Protein AF-A0A963QX21-F1 (afdb_monomer_lite)

Radius of gyration: 14.96 Å; chains: 1; bounding box: 39×24×39 Å

Secondary structure (DSSP, 8-state):
-EEEEEETTTEEEEEEEETTEEEEEEEEEEE-SS-EEEEEEEEEEETTHHHHHHHHHHHHHHHHHHHHHHHHHHHHHHHH--

Sequence (82 aa):
MRVVDVVPGRSFTMEGRLPLCRMHFDHTLEGDGDRTTATHTVRFSGSLKTLFRRVIGREIDASLPATLRGLKQACENEAKSR

Foldseek 3Di:
DAWDDDDPPFKTWDWDDDVQKIKIWIWGWDDPDPDIDIDIDIDMDGDCRVVCCVVVVVVCVVCVVVVVVVVVCVVVVVVVVD

Structure (mmCIF, N/CA/C/O backbone):
data_AF-A0A963QX21-F1
#
_entry.id   AF-A0A963QX21-F1
#
loop_
_atom_site.group_PDB
_atom_site.id
_atom_site.type_symbol
_atom_site.label_atom_id
_atom_site.label_alt_id
_atom_site.label_comp_id
_atom_site.label_asym_id
_atom_site.label_entity_id
_atom_site.label_seq_id
_atom_site.pdbx_PDB_ins_code
_atom_site.Cartn_x
_atom_site.Cartn_y
_atom_site.Cartn_z
_atom_site.occupancy
_atom_site.B_iso_or_equiv
_atom_site.auth_seq_id
_atom_site.auth_comp_id
_atom_site.auth_asym_id
_atom_site.auth_atom_id
_atom_site.pdbx_PDB_model_num
ATOM 1 N N . MET A 1 1 ? -3.807 -2.772 -13.662 1.00 86.44 1 MET A N 1
ATOM 2 C CA . MET A 1 1 ? -3.508 -3.317 -12.319 1.00 86.44 1 MET A CA 1
ATOM 3 C C . MET A 1 1 ? -4.649 -4.248 -11.939 1.00 86.44 1 MET A C 1
ATOM 5 O O . MET A 1 1 ? -5.759 -3.980 -12.380 1.00 86.44 1 MET A O 1
ATOM 9 N N . ARG A 1 2 ? -4.403 -5.352 -11.229 1.00 94.94 2 ARG A N 1
ATOM 10 C CA . ARG A 1 2 ? -5.449 -6.324 -10.851 1.00 94.94 2 ARG A CA 1
ATOM 11 C C . ARG A 1 2 ? -5.293 -6.761 -9.401 1.00 94.94 2 ARG A C 1
ATOM 13 O O . ARG A 1 2 ? -4.166 -6.812 -8.927 1.00 94.94 2 ARG A O 1
ATOM 20 N N . VAL A 1 3 ? -6.380 -7.116 -8.727 1.00 96.19 3 VAL A N 1
ATOM 21 C CA . VAL A 1 3 ? -6.310 -7.751 -7.404 1.00 96.19 3 VAL A CA 1
ATOM 2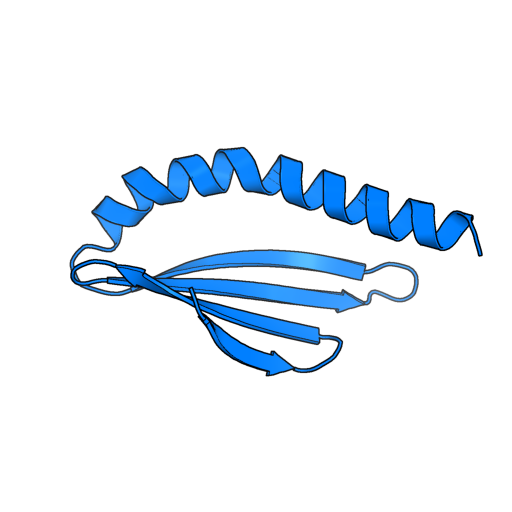2 C C . VAL A 1 3 ? -5.927 -9.219 -7.587 1.00 96.19 3 VAL A C 1
ATOM 24 O O . VAL A 1 3 ? -6.450 -9.885 -8.481 1.00 96.19 3 VAL A O 1
ATOM 27 N N . VAL A 1 4 ? -4.970 -9.699 -6.797 1.00 97.00 4 VAL A N 1
ATOM 28 C CA . VAL A 1 4 ? -4.471 -11.084 -6.862 1.00 97.00 4 VAL A CA 1
ATOM 29 C C . VAL A 1 4 ? -4.646 -11.848 -5.558 1.00 97.00 4 VAL A C 1
ATOM 31 O O . VAL A 1 4 ? -4.609 -13.072 -5.591 1.00 97.00 4 VAL A O 1
ATOM 34 N N . ASP A 1 5 ? -4.860 -11.145 -4.447 1.00 96.81 5 ASP A N 1
ATOM 35 C CA . ASP A 1 5 ? -5.151 -11.744 -3.147 1.00 96.81 5 ASP A CA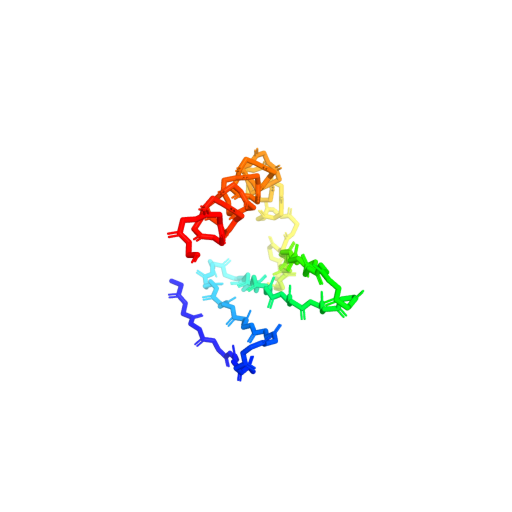 1
ATOM 36 C C . ASP A 1 5 ? -6.037 -10.807 -2.318 1.00 96.81 5 ASP A C 1
ATOM 38 O O . ASP A 1 5 ? -5.899 -9.582 -2.414 1.00 96.81 5 ASP A O 1
ATOM 42 N N . VAL A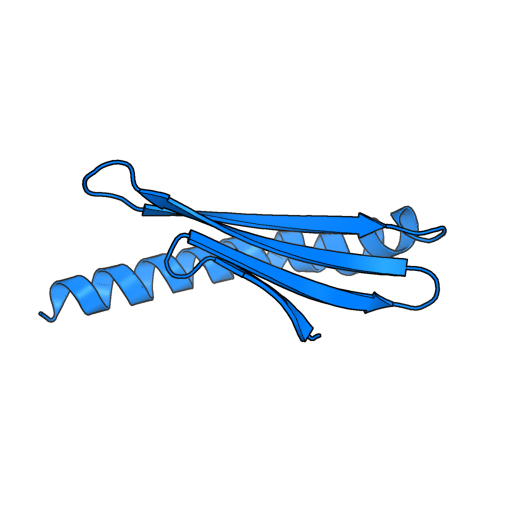 1 6 ? -6.956 -11.379 -1.537 1.00 97.31 6 VAL A N 1
ATOM 43 C CA . VAL A 1 6 ? -7.891 -10.642 -0.676 1.00 97.31 6 VAL A CA 1
ATOM 44 C C . VAL A 1 6 ? -8.179 -11.444 0.584 1.00 97.31 6 VAL A C 1
ATOM 46 O O . VAL A 1 6 ? -8.674 -12.567 0.527 1.00 97.31 6 VAL A O 1
ATOM 49 N N . VAL A 1 7 ? -7.985 -10.796 1.728 1.00 96.94 7 VAL A N 1
ATOM 50 C CA . VAL A 1 7 ? -8.476 -11.233 3.031 1.00 96.94 7 VAL A CA 1
ATOM 51 C C . VAL A 1 7 ? -9.427 -10.148 3.549 1.00 96.94 7 VAL A C 1
ATOM 53 O O . VAL A 1 7 ? -8.966 -9.068 3.937 1.00 96.94 7 VAL A O 1
ATOM 56 N N . PRO A 1 8 ? -10.753 -10.384 3.539 1.00 95.00 8 PRO A N 1
ATOM 57 C CA . PRO A 1 8 ? -11.738 -9.380 3.932 1.00 95.00 8 PRO A CA 1
ATOM 58 C C . PRO A 1 8 ? -11.443 -8.765 5.304 1.00 95.00 8 PRO A C 1
ATOM 60 O O . PRO A 1 8 ? -11.113 -9.474 6.253 1.00 95.00 8 PRO A O 1
ATOM 63 N N . GLY A 1 9 ? -11.534 -7.436 5.395 1.00 91.00 9 GLY A N 1
ATOM 64 C CA . GLY A 1 9 ? -11.277 -6.684 6.629 1.00 91.00 9 GLY A CA 1
ATOM 65 C C . GLY A 1 9 ? -9.816 -6.654 7.091 1.00 91.00 9 GLY A C 1
ATOM 66 O O . GLY A 1 9 ? -9.537 -6.061 8.127 1.00 91.00 9 GLY A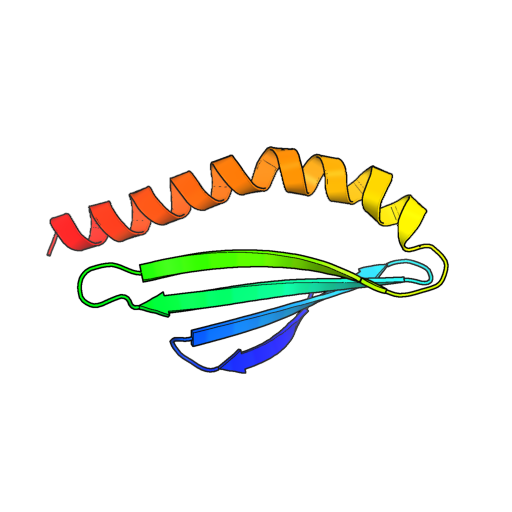 O 1
ATOM 67 N N . ARG A 1 10 ? -8.883 -7.268 6.348 1.00 93.75 10 ARG A N 1
ATOM 68 C CA . ARG A 1 10 ? -7.483 -7.393 6.772 1.00 93.75 10 ARG A CA 1
ATOM 69 C C . ARG A 1 10 ? -6.480 -6.986 5.711 1.00 93.75 10 ARG A C 1
ATOM 71 O O . ARG A 1 10 ? -5.562 -6.236 6.015 1.00 93.75 10 ARG A O 1
ATOM 78 N N . SER A 1 11 ? -6.598 -7.482 4.486 1.00 96.38 11 SER A N 1
ATOM 79 C CA . SER A 1 11 ? -5.600 -7.182 3.464 1.00 96.38 11 SER A CA 1
ATOM 80 C C . SER A 1 11 ? -6.092 -7.405 2.049 1.00 96.38 11 SER A C 1
ATOM 82 O O . SER A 1 11 ? -6.997 -8.195 1.794 1.00 96.38 11 SER A O 1
ATOM 84 N N . PHE A 1 12 ? -5.445 -6.740 1.104 1.00 96.81 12 PHE A N 1
ATOM 85 C CA . PHE A 1 12 ? -5.530 -7.103 -0.302 1.00 96.81 12 PHE A CA 1
ATOM 86 C C . PHE A 1 12 ? -4.221 -6.772 -1.013 1.00 96.81 12 PHE A C 1
ATOM 88 O O . PHE A 1 12 ? -3.538 -5.795 -0.694 1.00 96.81 12 PHE A O 1
ATOM 95 N N . THR A 1 13 ? -3.887 -7.582 -2.009 1.00 96.56 13 THR A N 1
ATOM 96 C CA . THR A 1 13 ? -2.698 -7.390 -2.835 1.00 96.56 13 THR A CA 1
ATOM 97 C C . THR A 1 13 ? -3.110 -7.118 -4.265 1.00 96.56 13 THR A C 1
ATOM 99 O O . THR A 1 13 ? -3.880 -7.860 -4.879 1.00 96.56 13 THR A O 1
ATOM 102 N N . MET A 1 14 ? -2.540 -6.057 -4.823 1.00 96.25 14 MET A N 1
ATOM 103 C CA . MET A 1 14 ? -2.680 -5.718 -6.228 1.00 96.25 14 MET A CA 1
ATOM 104 C C . MET A 1 14 ? -1.397 -6.035 -6.996 1.00 96.25 14 MET A C 1
ATOM 106 O O . MET A 1 14 ? -0.297 -5.749 -6.536 1.00 96.25 14 MET A O 1
ATOM 110 N N . GLU A 1 15 ? -1.532 -6.575 -8.202 1.00 95.62 15 GLU A N 1
ATOM 111 C CA . GLU A 1 15 ? -0.442 -6.821 -9.142 1.00 95.62 15 GLU A CA 1
ATOM 112 C C . GLU A 1 15 ? -0.525 -5.842 -10.325 1.00 95.62 15 GLU A C 1
ATOM 114 O O . GLU A 1 15 ? -1.525 -5.753 -11.051 1.00 95.62 15 GLU A O 1
ATOM 119 N N . GLY A 1 16 ? 0.567 -5.115 -10.545 1.00 92.56 16 GLY A N 1
ATOM 120 C CA . GLY A 1 16 ? 0.875 -4.389 -11.770 1.00 92.56 16 GLY A CA 1
ATOM 121 C C . GLY A 1 16 ? 1.917 -5.154 -12.585 1.00 92.56 16 GLY A C 1
ATOM 122 O O . GLY A 1 16 ? 2.987 -5.494 -12.081 1.00 92.56 16 GLY A O 1
ATOM 123 N N . ARG A 1 17 ? 1.626 -5.421 -13.860 1.00 91.06 17 ARG A N 1
ATOM 124 C CA . ARG A 1 17 ? 2.607 -5.992 -14.792 1.00 91.06 17 ARG A CA 1
ATOM 125 C C . ARG A 1 17 ? 3.351 -4.862 -15.492 1.00 91.06 17 ARG A C 1
ATOM 127 O O . ARG A 1 17 ? 2.719 -3.969 -16.046 1.00 91.06 17 ARG A O 1
ATOM 134 N N . LEU A 1 18 ? 4.675 -4.925 -15.461 1.00 86.88 18 LEU A N 1
ATOM 135 C CA . LEU A 1 18 ? 5.592 -4.004 -16.127 1.00 86.88 18 LEU A CA 1
ATOM 136 C C . LEU A 1 18 ? 6.452 -4.808 -17.120 1.00 86.88 18 LEU A C 1
ATOM 138 O O . LEU A 1 18 ? 6.576 -6.029 -16.970 1.00 86.88 18 LEU A O 1
ATOM 142 N N . PRO A 1 19 ? 7.078 -4.178 -18.127 1.00 86.81 19 PRO A N 1
ATOM 143 C CA . PRO A 1 19 ? 8.036 -4.872 -18.983 1.00 86.81 19 PRO A CA 1
ATOM 144 C C . PRO A 1 19 ? 9.132 -5.546 -18.143 1.00 86.81 19 PRO A C 1
ATOM 146 O O . PRO A 1 19 ? 9.845 -4.879 -17.400 1.00 86.81 19 PRO A O 1
ATOM 149 N N . LEU A 1 20 ? 9.243 -6.877 -18.230 1.00 87.38 20 LEU A N 1
ATOM 150 C CA . LEU A 1 20 ? 10.223 -7.703 -17.495 1.00 87.38 20 LEU A CA 1
ATOM 151 C C . LEU A 1 20 ? 10.150 -7.626 -15.954 1.00 87.38 20 LEU A C 1
ATOM 153 O O . LEU A 1 20 ? 11.049 -8.114 -15.264 1.00 87.38 20 LEU A O 1
ATOM 157 N N . CYS A 1 21 ? 9.075 -7.058 -15.403 1.00 88.50 21 CYS A N 1
ATOM 158 C CA . CYS A 1 21 ? 8.905 -6.873 -13.969 1.00 88.50 21 CYS A CA 1
ATOM 159 C C . CYS A 1 21 ? 7.455 -7.040 -13.520 1.00 88.50 21 CYS A C 1
ATOM 161 O O . CYS A 1 21 ? 6.500 -6.828 -14.265 1.00 88.50 21 CYS A O 1
ATOM 163 N N . ARG A 1 22 ? 7.284 -7.376 -12.245 1.00 92.00 22 ARG A N 1
ATOM 164 C CA . ARG A 1 22 ? 5.985 -7.317 -11.574 1.00 92.00 22 ARG A CA 1
ATOM 165 C C . ARG A 1 22 ? 6.098 -6.431 -10.351 1.00 92.00 22 ARG A C 1
ATOM 167 O O . ARG A 1 22 ? 7.051 -6.558 -9.578 1.00 92.00 22 ARG A O 1
ATOM 174 N N . MET A 1 23 ? 5.122 -5.554 -10.203 1.00 93.25 23 MET A N 1
ATOM 175 C CA . MET A 1 23 ? 4.927 -4.718 -9.035 1.00 93.25 23 MET A CA 1
ATOM 176 C C . MET A 1 23 ? 3.775 -5.306 -8.228 1.00 93.25 23 MET A C 1
ATOM 178 O O . MET A 1 23 ? 2.673 -5.443 -8.751 1.00 93.25 23 MET A O 1
ATOM 182 N N . HIS A 1 24 ? 4.029 -5.649 -6.973 1.00 94.75 24 HIS A N 1
ATOM 183 C CA . HIS A 1 24 ? 2.984 -5.964 -6.011 1.00 94.75 24 HIS A CA 1
ATOM 184 C C . HIS A 1 24 ? 2.792 -4.768 -5.102 1.00 94.75 24 HIS A C 1
ATOM 186 O O . HIS A 1 24 ? 3.766 -4.180 -4.633 1.00 94.75 24 HIS A O 1
ATOM 192 N N . PHE A 1 25 ? 1.537 -4.417 -4.880 1.00 94.56 25 PHE A N 1
ATOM 193 C CA . PHE A 1 25 ? 1.153 -3.384 -3.950 1.00 94.56 25 PHE A CA 1
ATOM 194 C C . PHE A 1 25 ? 0.223 -3.999 -2.904 1.00 94.56 25 PHE A C 1
ATOM 196 O O . PHE A 1 25 ? -0.942 -4.291 -3.182 1.00 94.56 25 PHE A O 1
ATOM 203 N N . ASP A 1 26 ? 0.777 -4.237 -1.721 1.00 95.12 26 ASP A N 1
ATOM 204 C CA . ASP A 1 26 ? 0.089 -4.829 -0.582 1.00 95.12 26 ASP A CA 1
ATOM 205 C C . ASP A 1 26 ? -0.512 -3.750 0.304 1.00 95.12 26 ASP A C 1
ATOM 207 O O . ASP A 1 26 ? 0.129 -2.740 0.606 1.00 95.12 26 ASP A O 1
ATOM 211 N N . HIS A 1 27 ? -1.737 -4.011 0.734 1.00 95.12 27 HIS A N 1
ATOM 212 C CA . HIS A 1 27 ? -2.486 -3.176 1.653 1.00 95.12 27 HIS A CA 1
ATOM 213 C C . HIS A 1 27 ? -2.850 -4.055 2.835 1.00 95.12 27 HIS A C 1
ATOM 215 O O . HIS A 1 27 ? -3.503 -5.084 2.651 1.00 95.12 27 HIS A O 1
ATOM 221 N N . THR A 1 28 ? -2.414 -3.675 4.028 1.00 96.00 28 THR A N 1
ATOM 222 C CA . THR A 1 28 ? -2.726 -4.393 5.263 1.00 96.00 28 THR A CA 1
ATOM 223 C C . THR A 1 28 ? -3.377 -3.454 6.264 1.00 96.00 28 THR A C 1
ATOM 225 O O . THR A 1 28 ? -3.037 -2.273 6.346 1.00 96.00 28 THR A O 1
ATOM 228 N N . LEU A 1 29 ? -4.327 -3.998 7.012 1.00 94.69 29 LEU A N 1
ATOM 229 C CA . LEU A 1 29 ? -5.034 -3.359 8.105 1.00 94.69 29 LEU A CA 1
ATOM 230 C C . LEU A 1 29 ? -4.771 -4.168 9.369 1.00 94.69 29 LEU A C 1
ATOM 232 O O . LEU A 1 29 ? -5.005 -5.378 9.411 1.00 94.69 29 LEU A O 1
ATOM 236 N N . GLU A 1 30 ? -4.295 -3.483 10.397 1.00 94.19 30 GLU A N 1
ATOM 237 C CA . GLU A 1 30 ? -4.077 -4.050 11.722 1.00 94.19 30 GLU A CA 1
ATOM 238 C C . GLU A 1 30 ? -4.856 -3.213 12.734 1.00 94.19 30 GLU A C 1
ATOM 240 O O . GLU A 1 30 ? -4.661 -2.001 12.820 1.00 94.19 30 GLU A O 1
ATOM 245 N N . GLY A 1 31 ? -5.778 -3.846 13.459 1.00 90.31 31 GLY A N 1
ATOM 246 C CA . GLY A 1 31 ? -6.510 -3.201 14.547 1.00 90.31 31 GLY A CA 1
ATOM 247 C C . GLY A 1 31 ? -5.724 -3.281 15.854 1.00 90.31 31 GLY A C 1
ATOM 248 O O . GLY A 1 31 ? -5.238 -4.358 16.199 1.00 90.31 31 GLY A O 1
ATOM 249 N N . ASP A 1 32 ? -5.633 -2.174 16.592 1.00 83.25 32 ASP A N 1
ATOM 250 C CA . ASP A 1 32 ? -5.001 -2.093 17.921 1.00 83.25 32 ASP A CA 1
ATOM 251 C C . ASP A 1 32 ? -6.012 -1.741 19.034 1.00 83.25 32 ASP A C 1
ATOM 253 O O . ASP A 1 32 ? -5.720 -1.007 19.975 1.00 83.25 32 ASP A O 1
ATOM 257 N N . GLY A 1 33 ? -7.227 -2.285 18.937 1.00 83.69 33 GLY A N 1
ATOM 258 C CA . GLY A 1 33 ? -8.352 -1.895 19.787 1.00 83.69 33 GLY A CA 1
ATOM 259 C C . GLY A 1 33 ? -9.124 -0.757 19.130 1.00 83.69 33 GLY A C 1
ATOM 260 O O . GLY A 1 33 ? -9.907 -1.009 18.218 1.00 83.69 33 GLY A O 1
ATOM 261 N N . ASP A 1 34 ? -8.874 0.480 19.559 1.00 85.81 34 ASP A N 1
ATOM 262 C CA . ASP A 1 34 ? -9.629 1.659 19.105 1.00 85.81 34 ASP A CA 1
ATOM 263 C C . ASP A 1 34 ? -9.072 2.301 17.827 1.00 85.81 34 ASP A C 1
ATOM 265 O O . ASP A 1 34 ? -9.652 3.258 17.307 1.00 85.81 34 ASP A O 1
ATOM 269 N N . ARG A 1 35 ? -7.932 1.827 17.311 1.00 88.81 35 ARG A N 1
ATOM 270 C CA . ARG A 1 35 ? -7.337 2.360 16.083 1.00 88.81 35 ARG A CA 1
ATOM 271 C C . ARG A 1 35 ? -7.099 1.252 15.078 1.00 88.81 35 ARG A C 1
ATOM 273 O O . ARG A 1 35 ? -7.071 0.059 15.370 1.00 88.81 35 ARG A O 1
ATOM 280 N N . THR A 1 36 ? -6.957 1.680 13.833 1.00 92.12 36 THR A N 1
ATOM 281 C CA . THR A 1 36 ? -6.567 0.822 12.721 1.00 92.12 36 THR A CA 1
ATOM 282 C C . THR A 1 36 ? -5.342 1.426 12.062 1.00 92.12 36 THR A C 1
ATOM 284 O O . THR A 1 36 ? -5.347 2.591 11.660 1.00 92.12 36 THR A O 1
ATOM 287 N N . THR A 1 37 ? -4.293 0.624 11.937 1.00 93.62 37 THR A N 1
ATOM 288 C CA . THR A 1 37 ? -3.091 0.966 11.186 1.00 93.62 37 THR A CA 1
ATOM 289 C C . THR A 1 37 ? -3.222 0.415 9.775 1.00 93.62 37 THR A C 1
ATOM 291 O O . THR A 1 37 ? -3.260 -0.798 9.573 1.00 93.62 37 THR A O 1
ATOM 294 N N . ALA A 1 38 ? -3.286 1.315 8.793 1.00 93.50 38 ALA A N 1
ATOM 295 C CA . ALA A 1 38 ? -3.230 0.968 7.379 1.00 93.50 38 ALA A CA 1
ATOM 296 C C . ALA A 1 38 ? -1.788 1.077 6.870 1.00 93.50 38 ALA A C 1
ATOM 298 O O . ALA A 1 38 ? -1.191 2.154 6.919 1.00 93.50 38 ALA A O 1
ATOM 299 N N . THR A 1 39 ? -1.239 -0.026 6.361 1.00 93.88 39 THR A N 1
ATOM 300 C CA . THR A 1 39 ? 0.124 -0.085 5.820 1.00 93.88 39 THR A CA 1
ATOM 301 C C . THR A 1 39 ? 0.098 -0.429 4.337 1.00 93.88 39 THR A C 1
ATOM 303 O O . THR A 1 39 ? -0.542 -1.385 3.904 1.00 93.88 39 THR A O 1
ATOM 306 N N . HIS A 1 40 ? 0.811 0.375 3.550 1.00 93.69 40 HIS A N 1
ATOM 307 C CA . HIS A 1 40 ? 0.918 0.280 2.097 1.00 93.69 40 HIS A CA 1
ATOM 308 C C . HIS A 1 40 ? 2.353 -0.115 1.733 1.00 93.69 40 HIS A C 1
ATOM 310 O O . HIS A 1 40 ? 3.278 0.666 1.945 1.00 93.69 40 HIS A O 1
ATOM 316 N N . THR A 1 41 ? 2.549 -1.319 1.191 1.00 92.62 41 THR A N 1
ATOM 317 C CA . THR A 1 41 ? 3.880 -1.849 0.854 1.00 92.62 41 THR A CA 1
ATOM 318 C C . THR A 1 41 ? 3.994 -2.109 -0.639 1.00 92.62 41 THR A C 1
ATOM 320 O O . THR A 1 41 ? 3.203 -2.855 -1.211 1.00 92.62 41 THR A O 1
ATOM 323 N N . VAL A 1 42 ? 5.020 -1.544 -1.277 1.00 91.62 42 VAL A N 1
ATOM 324 C CA . VAL A 1 42 ? 5.289 -1.762 -2.704 1.00 91.62 42 VAL A CA 1
ATOM 325 C C . VAL A 1 42 ? 6.519 -2.642 -2.891 1.00 91.62 42 VAL A C 1
ATOM 327 O O . VAL A 1 42 ? 7.614 -2.335 -2.418 1.00 91.62 42 VAL A O 1
ATOM 330 N N . ARG A 1 43 ? 6.350 -3.746 -3.621 1.00 91.50 43 ARG A N 1
ATOM 331 C CA . ARG A 1 43 ? 7.399 -4.727 -3.921 1.00 91.50 43 ARG A CA 1
ATOM 332 C C . ARG A 1 43 ? 7.596 -4.849 -5.424 1.00 91.50 43 ARG A C 1
ATOM 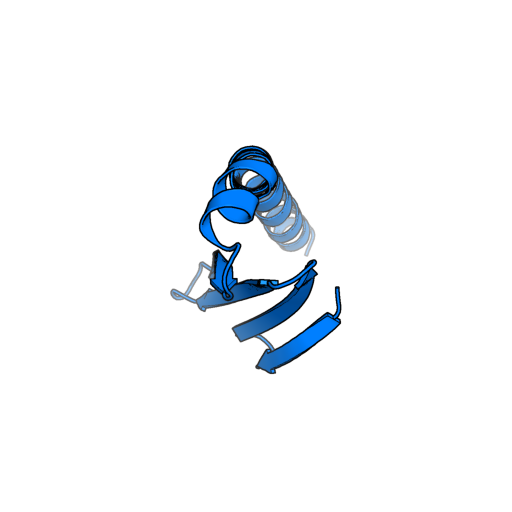334 O O . ARG A 1 43 ? 6.653 -5.093 -6.169 1.00 91.50 43 ARG A O 1
ATOM 341 N N . PHE A 1 44 ? 8.845 -4.764 -5.869 1.00 91.44 44 PHE A N 1
ATOM 342 C CA . PHE A 1 44 ? 9.224 -4.993 -7.264 1.00 91.44 44 PHE A CA 1
ATOM 343 C C . PHE A 1 44 ? 9.976 -6.318 -7.400 1.00 91.44 44 PHE A C 1
ATOM 345 O O . PHE A 1 44 ? 10.909 -6.599 -6.648 1.00 91.44 44 PHE A O 1
ATOM 352 N N . SER A 1 45 ? 9.602 -7.113 -8.398 1.00 90.06 45 SER A N 1
ATOM 353 C CA . SER A 1 45 ? 10.241 -8.388 -8.742 1.00 90.06 45 SER A CA 1
ATOM 354 C C . SER A 1 45 ? 10.565 -8.447 -10.238 1.00 90.06 45 SER A C 1
ATOM 356 O O . SER A 1 45 ? 9.909 -7.780 -11.039 1.00 90.06 45 SER A O 1
ATOM 358 N N . GLY A 1 46 ? 11.587 -9.219 -10.616 1.00 88.88 46 GLY A N 1
ATOM 359 C CA . GLY A 1 46 ? 12.078 -9.333 -11.997 1.00 88.88 46 GLY A CA 1
ATOM 360 C C . GLY A 1 46 ? 13.448 -8.687 -12.226 1.00 88.88 46 GLY A C 1
ATOM 361 O O . GLY A 1 46 ? 14.069 -8.162 -11.296 1.00 88.88 46 GLY A O 1
ATOM 362 N N . SER A 1 47 ? 13.924 -8.747 -13.470 1.00 88.12 47 SER A N 1
ATOM 363 C CA . SER A 1 47 ? 15.281 -8.331 -13.858 1.00 88.12 47 SER A CA 1
ATOM 364 C C . SER A 1 47 ? 15.474 -6.813 -13.828 1.00 88.12 47 SER A C 1
ATOM 366 O O . SER A 1 47 ? 16.539 -6.338 -13.447 1.00 88.12 47 SER A O 1
ATOM 368 N N . LEU A 1 48 ? 14.431 -6.039 -14.141 1.00 86.69 48 LEU A N 1
ATOM 369 C CA . LEU A 1 48 ? 14.468 -4.570 -14.158 1.00 86.69 48 LEU A CA 1
ATOM 370 C C . LEU A 1 48 ? 13.989 -3.915 -12.849 1.00 86.69 48 LEU A C 1
ATOM 372 O O . LEU A 1 48 ? 13.689 -2.719 -12.826 1.00 86.69 48 LEU A O 1
ATOM 376 N N . LYS A 1 49 ? 13.932 -4.660 -11.734 1.00 87.94 49 LYS A N 1
ATOM 377 C CA . LYS A 1 49 ? 13.338 -4.173 -10.472 1.00 87.94 49 LYS A CA 1
ATOM 378 C C . LYS A 1 49 ? 13.972 -2.871 -9.973 1.00 87.94 49 LYS A C 1
ATOM 380 O O . LYS A 1 49 ? 13.270 -2.004 -9.468 1.00 87.94 49 LYS A O 1
ATOM 385 N N . THR A 1 50 ? 15.286 -2.714 -10.138 1.00 87.06 50 THR A N 1
ATOM 386 C CA . THR A 1 50 ? 16.031 -1.537 -9.666 1.00 87.06 50 THR A CA 1
ATOM 387 C C . THR A 1 50 ? 15.695 -0.290 -10.481 1.00 87.06 50 THR A C 1
ATOM 389 O O . THR A 1 50 ? 15.532 0.787 -9.909 1.00 87.06 50 THR A O 1
ATOM 392 N N . LEU A 1 51 ? 15.535 -0.437 -11.801 1.00 88.31 51 LEU A N 1
ATOM 393 C CA . LEU A 1 51 ? 15.152 0.661 -12.688 1.00 88.31 51 LEU A CA 1
ATOM 394 C C . LEU A 1 51 ? 13.742 1.149 -12.350 1.00 88.31 51 LEU A C 1
ATOM 396 O O . LEU A 1 51 ? 13.546 2.332 -12.081 1.00 88.31 51 LEU A O 1
ATOM 400 N N . PHE A 1 52 ? 12.777 0.229 -12.282 1.00 86.06 52 PHE A N 1
ATOM 401 C CA . PHE A 1 52 ? 11.396 0.583 -11.955 1.00 86.06 52 PHE A CA 1
ATOM 402 C C . PHE A 1 52 ? 11.245 1.107 -10.528 1.00 86.06 52 PHE A C 1
ATOM 404 O O . PHE A 1 52 ? 10.497 2.057 -10.320 1.00 86.06 52 PHE A O 1
ATOM 411 N N . ARG A 1 53 ? 12.010 0.592 -9.557 1.00 86.19 53 ARG A N 1
ATOM 412 C CA . ARG A 1 53 ? 12.058 1.176 -8.210 1.00 86.19 53 ARG A CA 1
ATOM 413 C C . ARG A 1 53 ? 12.532 2.631 -8.237 1.00 86.19 53 ARG A C 1
ATOM 415 O O . ARG A 1 53 ? 11.999 3.445 -7.497 1.00 86.19 53 ARG A O 1
ATOM 422 N N . ARG A 1 54 ? 13.511 2.982 -9.074 1.00 87.50 54 ARG A N 1
ATOM 423 C CA . ARG A 1 54 ? 14.013 4.363 -9.159 1.00 87.50 54 ARG A CA 1
ATOM 424 C C . ARG A 1 54 ? 13.030 5.307 -9.853 1.00 87.50 54 ARG A C 1
ATOM 426 O O . ARG A 1 54 ? 12.897 6.447 -9.422 1.00 87.50 54 ARG A O 1
ATOM 433 N N . VAL A 1 55 ? 12.386 4.843 -10.923 1.00 85.12 55 VAL A N 1
ATOM 434 C CA . VAL A 1 55 ? 11.468 5.661 -11.731 1.00 85.12 55 VAL A CA 1
ATOM 435 C C . VAL A 1 55 ? 10.094 5.756 -11.067 1.00 85.12 55 VAL A C 1
ATOM 437 O O . VAL A 1 55 ? 9.651 6.849 -10.742 1.00 85.12 55 VAL A O 1
ATOM 440 N N . ILE A 1 56 ? 9.455 4.612 -10.816 1.00 84.06 56 ILE A N 1
ATOM 441 C CA . ILE A 1 56 ? 8.087 4.527 -10.288 1.00 84.06 56 ILE A CA 1
ATOM 442 C C . ILE A 1 56 ? 8.087 4.656 -8.762 1.00 84.06 56 ILE A C 1
ATOM 444 O O . ILE A 1 56 ? 7.246 5.347 -8.198 1.00 84.06 56 ILE A O 1
ATOM 448 N N . GLY A 1 57 ? 9.048 4.025 -8.078 1.00 83.69 57 GLY A N 1
ATOM 449 C CA . GLY A 1 57 ? 9.099 4.053 -6.612 1.00 83.69 57 GLY A CA 1
ATOM 450 C C . GLY A 1 57 ? 9.220 5.467 -6.043 1.00 83.69 57 GLY A C 1
ATOM 451 O O . GLY A 1 57 ? 8.575 5.763 -5.051 1.00 83.69 57 GLY A O 1
ATOM 452 N N . ARG A 1 58 ? 9.936 6.380 -6.716 1.00 86.12 58 ARG A N 1
ATOM 453 C CA . ARG A 1 58 ? 10.053 7.780 -6.273 1.00 86.12 58 ARG A CA 1
ATOM 454 C C . ARG A 1 58 ? 8.717 8.530 -6.299 1.00 86.12 58 ARG A C 1
ATOM 456 O O . ARG A 1 58 ? 8.452 9.330 -5.408 1.00 86.12 58 ARG A O 1
ATOM 463 N N . GLU A 1 59 ? 7.901 8.302 -7.323 1.00 85.44 59 GLU A N 1
ATOM 464 C CA . GLU A 1 59 ? 6.575 8.919 -7.441 1.00 85.44 59 GLU A CA 1
ATOM 465 C C . GLU A 1 59 ? 5.589 8.313 -6.435 1.00 85.44 59 GLU A C 1
ATOM 467 O O . GLU A 1 59 ? 4.823 9.031 -5.790 1.00 85.44 59 GLU A O 1
ATOM 472 N N . ILE A 1 60 ? 5.662 6.995 -6.241 1.00 85.06 60 ILE A N 1
ATOM 473 C CA . ILE A 1 60 ? 4.913 6.284 -5.202 1.00 85.06 60 ILE A CA 1
ATOM 474 C C . ILE A 1 60 ? 5.270 6.841 -3.816 1.00 85.06 60 ILE A C 1
ATOM 476 O O . ILE A 1 60 ? 4.378 7.240 -3.075 1.00 85.06 60 ILE A O 1
ATOM 480 N N . ASP A 1 61 ? 6.556 6.956 -3.485 1.00 85.62 61 ASP A N 1
ATOM 481 C CA . ASP A 1 61 ? 7.014 7.481 -2.193 1.00 85.62 61 ASP A CA 1
ATOM 482 C C . ASP A 1 61 ? 6.565 8.935 -1.967 1.00 85.62 61 ASP A C 1
ATOM 484 O O . ASP A 1 61 ? 6.249 9.326 -0.843 1.00 85.62 61 ASP A O 1
ATOM 488 N N . ALA A 1 62 ? 6.497 9.742 -3.031 1.00 86.94 62 ALA A N 1
ATOM 489 C CA . ALA A 1 62 ? 6.029 11.125 -2.953 1.00 86.94 62 ALA A CA 1
ATOM 490 C C . ALA A 1 62 ? 4.504 11.236 -2.763 1.00 86.94 62 ALA A C 1
ATOM 492 O O . ALA A 1 62 ? 4.032 12.140 -2.070 1.00 86.94 62 ALA A O 1
ATOM 493 N N . SER A 1 63 ? 3.730 10.334 -3.368 1.00 85.06 63 SER A N 1
ATOM 494 C CA . SER A 1 63 ? 2.261 10.390 -3.377 1.00 85.06 63 SER A CA 1
ATOM 495 C C . SER A 1 63 ? 1.616 9.655 -2.198 1.00 85.06 63 SER A C 1
ATOM 497 O O . SER A 1 63 ? 0.645 10.156 -1.624 1.00 85.06 63 SER A O 1
ATOM 499 N N . LEU A 1 64 ? 2.182 8.521 -1.768 1.00 86.62 64 LEU A N 1
ATOM 500 C CA . LEU A 1 64 ? 1.619 7.665 -0.717 1.00 86.62 64 LEU A CA 1
ATOM 501 C C . LEU A 1 64 ? 1.312 8.397 0.597 1.00 86.62 64 LEU A C 1
ATOM 503 O O . LEU A 1 64 ? 0.220 8.186 1.130 1.00 86.62 64 LEU A O 1
ATOM 507 N N . PRO A 1 65 ? 2.186 9.273 1.134 1.00 88.75 65 PRO A N 1
ATOM 508 C CA . PRO A 1 65 ? 1.885 9.975 2.376 1.00 88.75 65 PRO A CA 1
ATOM 509 C C . PRO A 1 65 ? 0.645 10.865 2.264 1.00 88.75 65 PRO A C 1
ATOM 511 O O . PRO A 1 65 ? -0.124 10.972 3.217 1.00 88.75 65 PRO A O 1
ATOM 514 N N . ALA A 1 66 ? 0.436 11.508 1.111 1.00 89.31 66 ALA A N 1
ATOM 515 C CA . ALA A 1 66 ? -0.753 12.320 0.873 1.00 89.31 66 ALA A CA 1
ATOM 516 C C . ALA A 1 66 ? -2.007 11.443 0.765 1.00 89.31 66 ALA A C 1
ATOM 518 O O . ALA A 1 66 ? -3.016 11.749 1.399 1.00 89.31 66 ALA A O 1
ATOM 519 N N . THR A 1 67 ? -1.920 10.318 0.049 1.00 88.62 67 THR A N 1
ATOM 520 C CA . THR A 1 67 ? -3.013 9.343 -0.067 1.00 88.62 67 THR A CA 1
ATOM 521 C C . THR A 1 67 ? -3.420 8.768 1.290 1.00 88.62 67 THR A C 1
ATOM 523 O O . THR A 1 67 ? -4.604 8.760 1.611 1.00 88.62 67 THR A O 1
ATOM 526 N N . LEU A 1 68 ? -2.461 8.341 2.118 1.00 90.12 68 LEU A N 1
ATOM 527 C CA . LEU A 1 68 ? -2.738 7.785 3.448 1.00 90.12 68 LEU A CA 1
ATOM 528 C C . LEU A 1 68 ? -3.336 8.826 4.403 1.00 90.12 68 LEU A C 1
ATOM 530 O O . LEU A 1 68 ? -4.233 8.500 5.179 1.00 90.12 68 LEU A O 1
ATOM 534 N N . ARG A 1 69 ? -2.898 10.092 4.326 1.00 90.81 69 ARG A N 1
ATOM 535 C CA . ARG A 1 69 ? -3.530 11.185 5.085 1.00 90.81 69 ARG A CA 1
ATOM 536 C C . ARG A 1 69 ? -4.979 11.409 4.660 1.00 90.81 69 ARG A C 1
ATOM 538 O O . ARG A 1 69 ? -5.836 11.534 5.528 1.00 90.81 69 ARG A O 1
ATOM 545 N N . GLY A 1 70 ? -5.246 11.429 3.354 1.00 90.19 70 GLY A N 1
ATOM 546 C CA . GLY A 1 70 ? -6.605 11.551 2.824 1.00 90.19 70 GLY A CA 1
ATOM 547 C C . GLY A 1 70 ? -7.496 10.384 3.249 1.00 90.19 70 GLY A C 1
ATOM 548 O O . GLY A 1 70 ? -8.613 10.608 3.702 1.00 90.19 70 GLY A O 1
ATOM 549 N N . LEU A 1 71 ? -6.975 9.153 3.192 1.00 89.50 71 LEU A N 1
ATOM 550 C CA . LEU A 1 71 ? -7.672 7.955 3.663 1.00 89.50 71 LEU A CA 1
ATOM 551 C C . LEU A 1 71 ? -8.043 8.072 5.145 1.00 89.50 71 LEU A C 1
ATOM 553 O O . LEU A 1 71 ? -9.204 7.891 5.500 1.00 89.50 71 LEU A O 1
ATOM 557 N N . LYS A 1 72 ? -7.078 8.440 5.998 1.00 91.25 72 LYS A N 1
ATOM 558 C CA . LYS A 1 72 ? -7.320 8.651 7.431 1.00 91.25 72 LYS A CA 1
ATOM 559 C C . LYS A 1 72 ? -8.428 9.680 7.660 1.00 91.25 72 LYS A C 1
ATOM 561 O O . LYS A 1 72 ? -9.364 9.410 8.402 1.00 91.25 72 LYS A O 1
ATOM 566 N N . GLN A 1 73 ? -8.337 10.837 7.003 1.00 92.25 73 GLN A N 1
ATOM 567 C CA . GLN A 1 73 ? -9.333 11.901 7.133 1.00 92.25 73 GLN A CA 1
ATOM 568 C C . GLN A 1 73 ? -10.726 11.450 6.690 1.00 92.25 73 GLN A C 1
ATOM 570 O O . GLN A 1 73 ? -11.694 11.731 7.387 1.00 92.25 73 GLN A O 1
ATOM 575 N N . ALA A 1 74 ? -10.836 10.749 5.560 1.00 90.06 74 ALA A N 1
ATOM 576 C CA . ALA A 1 74 ? -12.112 10.248 5.061 1.00 90.06 74 ALA A CA 1
ATOM 577 C C . ALA A 1 74 ? -12.759 9.272 6.055 1.00 90.06 74 ALA A C 1
ATOM 579 O O . ALA A 1 74 ? -13.902 9.484 6.454 1.00 90.06 74 ALA A O 1
ATOM 580 N N . CYS A 1 75 ? -12.009 8.270 6.523 1.00 88.62 75 CYS A N 1
ATOM 581 C CA . CYS A 1 75 ? -12.521 7.275 7.465 1.00 88.62 75 CYS A CA 1
ATOM 582 C C . CYS A 1 75 ? -12.902 7.887 8.822 1.00 88.62 75 CYS A C 1
ATOM 584 O O . CYS A 1 75 ? -13.945 7.560 9.381 1.00 88.62 75 CYS A O 1
ATOM 586 N N . GLU A 1 76 ? -12.080 8.791 9.360 1.00 89.75 76 GLU A N 1
ATOM 587 C CA . GLU A 1 76 ? -12.333 9.393 10.675 1.00 89.75 76 GLU A CA 1
ATOM 588 C C . GLU A 1 76 ? -13.435 10.454 10.647 1.00 89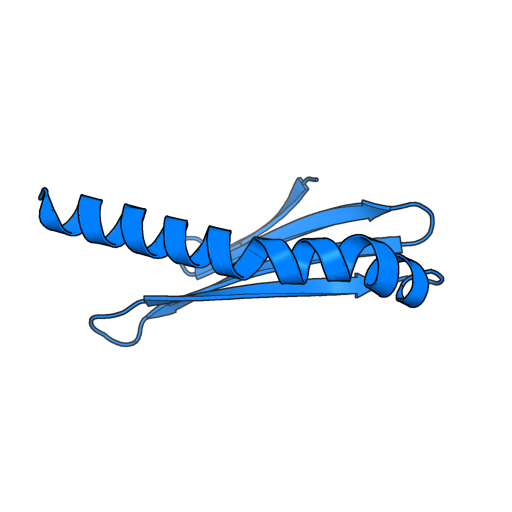.75 76 GLU A C 1
ATOM 590 O O . GLU A 1 76 ? -14.119 10.649 11.650 1.00 89.75 76 GLU A O 1
ATOM 595 N N . ASN A 1 77 ? -13.629 11.146 9.522 1.00 85.50 77 ASN A N 1
ATOM 596 C CA . ASN A 1 77 ? -14.733 12.091 9.376 1.00 85.50 77 ASN A CA 1
ATOM 597 C C . ASN A 1 77 ? -16.064 11.365 9.161 1.00 85.50 77 ASN A C 1
ATOM 599 O O . ASN A 1 77 ? -17.065 11.774 9.739 1.00 85.50 77 ASN A O 1
ATOM 603 N N . GLU A 1 78 ? -16.074 10.265 8.402 1.00 73.56 78 GLU A N 1
ATOM 604 C CA . GLU A 1 78 ? -17.260 9.415 8.264 1.00 73.56 78 GLU A CA 1
ATOM 605 C C . GLU A 1 78 ? -17.672 8.806 9.616 1.00 73.56 78 GLU A C 1
ATOM 607 O O . GLU A 1 78 ? -18.853 8.812 9.961 1.00 73.56 78 GLU A O 1
ATOM 612 N N . ALA A 1 79 ? -16.701 8.386 10.436 1.00 61.03 79 ALA A N 1
ATOM 613 C CA . ALA A 1 79 ? -16.953 7.897 11.792 1.00 61.03 79 ALA A CA 1
ATOM 614 C C . ALA A 1 79 ? -17.530 8.965 12.744 1.00 61.03 79 ALA A C 1
ATOM 616 O O . ALA A 1 79 ? -18.222 8.610 13.690 1.00 61.03 79 ALA A O 1
ATOM 617 N N . LYS A 1 80 ? -17.268 10.260 12.508 1.00 57.91 80 LYS A N 1
ATOM 618 C CA . LYS A 1 80 ? -17.810 11.376 13.313 1.00 57.91 80 LYS A CA 1
ATOM 619 C C . LYS A 1 80 ? -19.216 11.816 12.899 1.00 57.91 80 LYS A C 1
ATOM 621 O O . LYS A 1 80 ? -19.846 12.567 13.637 1.00 57.91 80 LYS A O 1
ATOM 626 N N . SER A 1 81 ? -19.680 11.427 11.712 1.00 54.41 81 SER A N 1
ATOM 627 C CA . SER A 1 81 ? -21.023 11.755 11.204 1.00 54.41 81 SER A CA 1
ATOM 628 C C . SER A 1 81 ? -22.065 10.660 11.469 1.00 54.41 81 SER A C 1
ATOM 630 O O . SER A 1 81 ? -23.211 10.814 11.047 1.00 54.41 81 SER A O 1
ATOM 632 N N . ARG A 1 82 ? -21.683 9.579 12.156 1.00 47.22 82 ARG A N 1
ATOM 633 C CA . ARG A 1 82 ? -22.573 8.543 12.697 1.00 47.22 82 ARG A CA 1
ATOM 634 C C . ARG A 1 82 ? -22.701 8.691 14.205 1.00 47.22 82 ARG A C 1
ATOM 636 O O . ARG A 1 82 ? -23.801 8.373 14.701 1.00 47.22 82 ARG A O 1
#

pLDDT: mean 88.6, std 8.77, range [47.22, 97.31]